Protein AF-A0A0F8XXQ7-F1 (afdb_monomer)

Secondary structure (DSSP, 8-state):
---SHHHHHHHHHHT--TTGGGTS-SSSHHHHHHHHHHHHHHHHHHHHHHHHHHHHHHHHHHHHHHHT---EEE---GGGHHHHHHHHHHHHHTSTT-----BPPHHHHHHHHHHHH-TT--GGGS-PPEEE-

Solvent-accessible surface area (backbone atoms only — not comparable to full-atom values): 8182 Å² total; per-residue (Å²): 144,88,77,73,66,62,62,56,50,54,54,52,63,73,67,56,66,81,72,56,55,76,81,46,64,87,68,57,71,67,44,53,51,52,51,53,49,51,51,51,52,51,51,51,52,53,49,50,52,51,49,52,56,54,47,49,59,49,50,52,55,50,48,57,59,56,74,70,58,74,75,50,78,51,88,57,63,81,94,44,37,67,63,52,50,54,50,49,49,53,53,47,75,71,38,92,89,59,89,69,76,45,74,62,52,73,68,56,54,47,61,71,42,27,87,81,68,41,88,86,61,68,67,90,79,49,96,69,65,56,48,33,77

Mean predicted aligned error: 17.3 Å

Nearest PDB structures (foldseek):
  6tpi-assembly1_B  TM=5.138E-01  e=3.073E-01  Escherichia coli K-12
  8w6i-assembly1_A  TM=3.486E-01  e=3.981E+00  Escherichia coli K-12

Structure (mmCIF, N/CA/C/O backbone):
data_AF-A0A0F8XXQ7-F1
#
_entry.id   AF-A0A0F8XXQ7-F1
#
loop_
_atom_site.group_PDB
_atom_site.id
_atom_site.type_symbol
_atom_site.label_atom_id
_atom_site.label_alt_id
_atom_site.label_comp_id
_atom_site.label_asym_id
_atom_site.label_entity_id
_atom_site.label_seq_id
_atom_site.pdbx_PDB_ins_code
_atom_site.Cartn_x
_atom_site.Cartn_y
_atom_site.Cartn_z
_atom_site.occupancy
_atom_site.B_iso_or_equiv
_atom_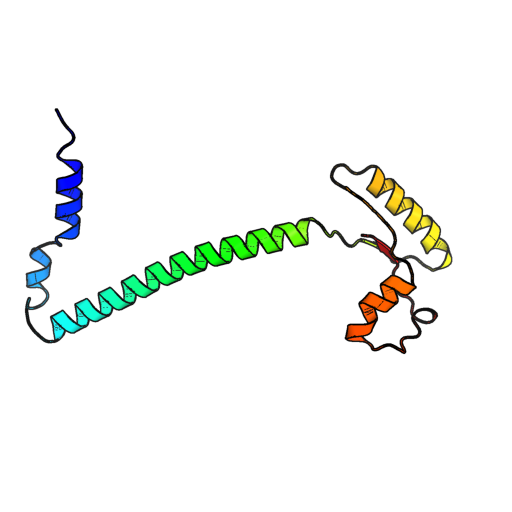site.auth_seq_id
_atom_site.auth_comp_id
_atom_site.auth_asym_id
_atom_site.auth_atom_id
_atom_site.pdbx_PDB_model_num
ATOM 1 N N . MET A 1 1 ? -10.984 15.547 -47.871 1.00 46.47 1 MET A N 1
ATOM 2 C CA . MET A 1 1 ? -9.792 14.679 -48.029 1.00 46.47 1 MET A CA 1
ATOM 3 C C . MET A 1 1 ? -8.586 15.318 -47.331 1.00 46.47 1 MET A C 1
ATOM 5 O O . MET A 1 1 ? -7.849 16.049 -47.967 1.00 46.47 1 MET A O 1
ATOM 9 N N . SER A 1 2 ? -8.403 15.121 -46.018 1.00 55.47 2 SER A N 1
ATOM 10 C CA . SER A 1 2 ? -7.234 15.633 -45.267 1.00 55.47 2 SER A CA 1
ATOM 11 C C . SER A 1 2 ? -6.976 14.752 -44.037 1.00 55.47 2 SER A C 1
ATOM 13 O O . SER A 1 2 ? -7.351 15.080 -42.918 1.00 55.47 2 SER A O 1
ATOM 15 N N . ARG A 1 3 ? -6.455 13.540 -44.259 1.00 55.09 3 ARG A N 1
ATOM 16 C CA . ARG A 1 3 ? -6.056 12.603 -43.185 1.00 55.09 3 ARG A CA 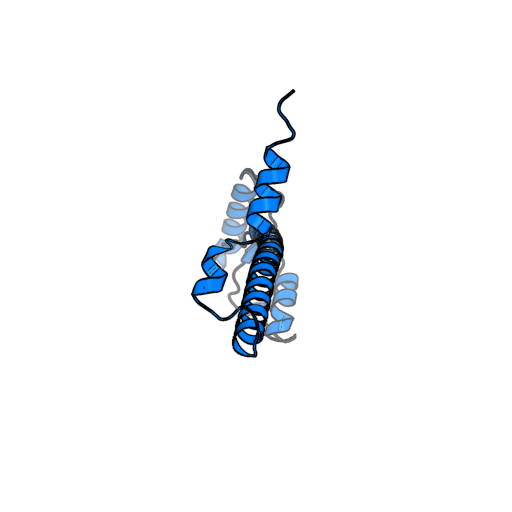1
ATOM 17 C C . ARG A 1 3 ? -4.694 11.934 -43.422 1.00 55.09 3 ARG A C 1
ATOM 19 O O . ARG A 1 3 ? -4.197 11.257 -42.533 1.00 55.09 3 ARG A O 1
ATOM 26 N N . ALA A 1 4 ? -4.057 12.160 -44.574 1.00 56.41 4 ALA A N 1
ATOM 27 C CA . ALA A 1 4 ? -2.810 11.486 -44.955 1.00 56.41 4 ALA A CA 1
ATOM 28 C C . ALA A 1 4 ? -1.521 12.191 -44.474 1.00 56.41 4 ALA A C 1
ATOM 30 O O . ALA A 1 4 ? -0.432 11.646 -44.612 1.00 56.41 4 ALA A O 1
ATOM 31 N N . SER A 1 5 ? -1.613 13.396 -43.904 1.00 62.44 5 SER A N 1
ATOM 32 C CA . SER A 1 5 ? -0.452 14.223 -43.535 1.00 62.44 5 SER A CA 1
ATOM 33 C C . SER A 1 5 ? 0.091 13.965 -42.121 1.00 62.44 5 SER A C 1
ATOM 35 O O . SER A 1 5 ? 1.250 14.277 -41.849 1.00 62.44 5 SER A O 1
ATOM 37 N N . GLY A 1 6 ? -0.703 13.374 -41.221 1.00 66.81 6 GLY A N 1
ATOM 38 C CA . GLY A 1 6 ? -0.276 13.085 -39.844 1.00 66.81 6 GLY A CA 1
ATOM 39 C C . GLY A 1 6 ? 0.727 11.933 -39.756 1.00 66.81 6 GLY A C 1
ATOM 40 O O . GLY A 1 6 ? 1.766 12.058 -39.112 1.00 66.81 6 GLY A O 1
ATOM 41 N N . THR A 1 7 ? 0.465 10.838 -40.469 1.00 71.81 7 THR A N 1
ATOM 42 C CA . THR A 1 7 ? 1.332 9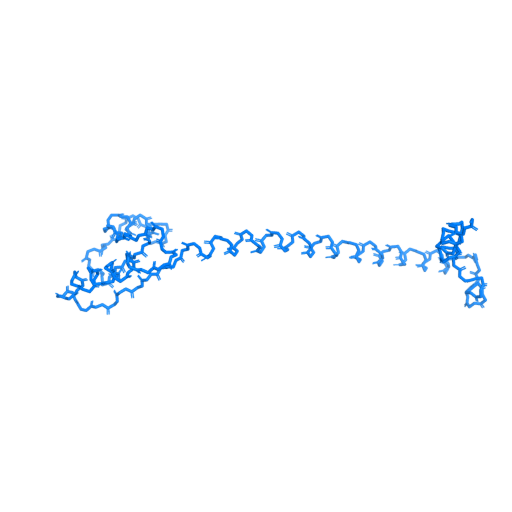.648 -40.490 1.00 71.81 7 THR A CA 1
ATOM 43 C C . THR A 1 7 ? 2.679 9.932 -41.150 1.00 71.81 7 THR A C 1
ATOM 45 O O . THR A 1 7 ? 3.715 9.531 -40.625 1.00 71.81 7 THR A O 1
ATOM 48 N N . ALA A 1 8 ? 2.688 10.699 -42.245 1.00 69.81 8 ALA A N 1
ATOM 49 C CA . ALA A 1 8 ? 3.913 11.120 -42.926 1.00 69.81 8 ALA A CA 1
ATOM 50 C C . ALA A 1 8 ? 4.819 11.983 -42.030 1.00 69.81 8 ALA A C 1
ATOM 52 O O . ALA A 1 8 ? 6.040 11.848 -42.074 1.00 69.81 8 ALA A O 1
ATOM 53 N N . ARG A 1 9 ? 4.235 12.833 -41.177 1.00 70.00 9 ARG A N 1
ATOM 54 C CA . ARG A 1 9 ? 4.985 13.683 -40.242 1.00 70.00 9 ARG A CA 1
ATOM 55 C C . ARG A 1 9 ? 5.583 12.882 -39.079 1.00 70.00 9 ARG A C 1
ATOM 57 O O . ARG A 1 9 ? 6.719 13.141 -38.699 1.00 70.00 9 ARG A O 1
ATOM 64 N N . VAL A 1 10 ? 4.865 11.879 -38.568 1.00 73.19 10 VAL A N 1
ATOM 65 C CA . VAL A 1 10 ? 5.385 10.939 -37.554 1.00 73.19 10 VAL A CA 1
ATOM 66 C C . VAL A 1 10 ? 6.536 10.105 -38.123 1.00 73.19 10 VAL A C 1
ATOM 68 O O . VAL A 1 10 ? 7.579 9.972 -37.489 1.00 73.19 10 VAL A O 1
ATOM 71 N N . LEU A 1 11 ? 6.387 9.606 -39.354 1.00 72.44 11 LEU A N 1
ATOM 72 C CA . LEU A 1 11 ? 7.445 8.874 -40.056 1.00 72.44 11 LEU A CA 1
ATOM 73 C C . LEU A 1 11 ? 8.670 9.751 -40.351 1.00 72.44 11 LEU A C 1
ATOM 75 O O . LEU A 1 11 ? 9.794 9.267 -40.267 1.00 72.44 11 LEU A O 1
ATOM 79 N N . ALA A 1 12 ? 8.473 11.033 -40.666 1.00 70.50 12 ALA A N 1
ATOM 80 C CA . ALA A 1 12 ? 9.569 11.981 -40.859 1.00 70.50 12 ALA A CA 1
ATOM 81 C C . ALA A 1 12 ? 10.315 12.282 -39.549 1.00 70.50 12 ALA A C 1
ATOM 83 O O . ALA A 1 12 ? 11.538 12.354 -39.555 1.00 70.50 12 ALA A O 1
ATOM 84 N N . PHE A 1 13 ? 9.600 12.390 -38.425 1.00 69.88 13 PHE A N 1
ATOM 85 C CA . PHE A 1 13 ? 10.204 12.567 -37.102 1.00 69.88 13 PHE A CA 1
ATOM 86 C C . PHE A 1 13 ? 11.049 11.353 -36.682 1.00 69.88 13 PHE A C 1
ATOM 88 O O . PHE A 1 13 ? 12.145 11.512 -36.155 1.00 69.88 13 PHE A O 1
ATOM 95 N N . LEU A 1 14 ? 10.582 10.137 -36.988 1.00 68.81 14 LEU A N 1
ATOM 96 C CA . LEU A 1 14 ? 11.323 8.895 -36.737 1.00 68.81 14 LEU A CA 1
ATOM 97 C C . LEU A 1 14 ? 12.586 8.745 -37.602 1.00 68.81 14 LEU A C 1
ATOM 99 O O . LEU A 1 14 ? 13.487 8.001 -37.227 1.00 68.81 14 LEU A O 1
ATOM 103 N N . ARG A 1 15 ? 12.665 9.427 -38.754 1.00 70.88 15 ARG A N 1
ATOM 104 C CA . ARG A 1 15 ? 13.788 9.305 -39.699 1.00 70.88 15 ARG A CA 1
ATOM 105 C C . ARG A 1 15 ? 15.035 10.109 -39.302 1.00 70.88 15 ARG A C 1
ATOM 107 O O . ARG A 1 15 ? 16.065 9.924 -39.940 1.00 70.88 15 ARG A O 1
ATOM 114 N N . GLY A 1 16 ? 14.959 10.928 -38.248 1.00 65.38 16 GLY A N 1
ATOM 115 C CA . GLY A 1 16 ? 16.073 11.746 -37.752 1.00 65.38 16 GLY A CA 1
ATOM 116 C C . GLY A 1 16 ? 16.390 12.959 -38.639 1.00 65.38 16 GLY A C 1
ATOM 117 O O . GLY A 1 16 ? 16.056 12.988 -39.823 1.00 65.38 16 GLY A O 1
ATOM 118 N N . ASP A 1 17 ? 17.004 13.997 -38.059 1.00 70.62 17 ASP A N 1
ATOM 119 C CA . ASP A 1 17 ? 17.391 15.207 -38.797 1.00 70.62 17 ASP A CA 1
ATOM 120 C C . ASP A 1 17 ? 18.703 14.954 -39.569 1.00 70.62 17 ASP A C 1
ATOM 122 O O . ASP A 1 17 ? 19.735 14.717 -38.935 1.00 70.62 17 ASP A O 1
ATOM 126 N N . PRO A 1 18 ? 18.720 15.046 -40.913 1.00 62.81 18 PRO A N 1
ATOM 127 C CA . PRO A 1 18 ? 19.930 14.857 -41.721 1.00 62.81 18 PRO A CA 1
ATOM 128 C C . PRO A 1 18 ? 21.035 15.886 -41.426 1.00 62.81 18 PRO A C 1
ATOM 130 O O . PRO A 1 18 ? 22.160 15.753 -41.903 1.00 62.81 18 PRO A O 1
ATOM 133 N N . ARG A 1 19 ? 20.754 16.933 -40.638 1.00 60.72 19 ARG A N 1
ATOM 134 C CA . ARG A 1 19 ? 21.781 17.862 -40.143 1.00 60.72 19 ARG A CA 1
ATOM 135 C C . ARG A 1 19 ? 22.641 17.287 -39.012 1.00 60.72 19 ARG A C 1
ATOM 137 O O . ARG A 1 19 ? 23.735 17.808 -38.798 1.00 60.72 19 ARG A O 1
ATOM 144 N N . ALA A 1 20 ? 22.200 16.228 -38.327 1.00 59.81 20 ALA A N 1
ATOM 145 C CA . ALA A 1 20 ? 22.986 15.546 -37.293 1.00 59.81 20 ALA A CA 1
ATOM 146 C C . ALA A 1 20 ? 24.231 14.843 -37.870 1.00 59.81 20 ALA A C 1
ATOM 148 O O . ALA A 1 20 ? 25.278 14.822 -37.220 1.00 59.81 20 ALA A O 1
ATOM 149 N N . ASP A 1 21 ? 24.157 14.393 -39.129 1.00 56.56 21 ASP A N 1
ATOM 150 C CA . ASP A 1 21 ? 25.250 13.734 -39.868 1.00 56.56 21 ASP A CA 1
ATOM 151 C C . ASP A 1 21 ? 26.479 14.633 -40.105 1.00 56.56 21 ASP A C 1
ATOM 153 O O . ASP A 1 21 ? 27.521 14.167 -40.562 1.00 56.56 21 ASP A O 1
ATOM 157 N N . ARG A 1 22 ? 26.388 15.940 -39.809 1.00 60.97 22 ARG A N 1
ATOM 158 C CA . ARG A 1 22 ? 27.526 16.874 -39.884 1.00 60.97 22 ARG A CA 1
ATOM 159 C C . ARG A 1 22 ? 28.317 17.010 -38.585 1.00 60.97 22 ARG A C 1
ATOM 161 O O . ARG A 1 22 ? 29.433 17.515 -38.638 1.00 60.97 22 ARG A O 1
ATOM 168 N N . VAL A 1 23 ? 27.762 16.605 -37.441 1.00 61.56 23 VAL A N 1
ATOM 169 C CA . VAL A 1 23 ? 28.421 16.745 -36.125 1.00 61.56 23 VAL A CA 1
ATOM 170 C C . VAL A 1 23 ? 29.214 15.484 -35.759 1.00 61.56 23 VAL A C 1
ATOM 172 O O . VAL A 1 23 ? 30.164 15.559 -34.983 1.00 61.56 23 VAL A O 1
ATOM 175 N N . VAL A 1 24 ? 28.890 14.336 -36.364 1.00 56.25 24 VAL A N 1
ATOM 176 C CA . VAL A 1 24 ? 29.600 13.062 -36.175 1.00 56.25 24 VAL A CA 1
ATOM 177 C C . VAL A 1 24 ? 29.689 12.344 -37.528 1.00 56.25 24 VAL A C 1
ATOM 179 O O . VAL A 1 24 ? 28.674 12.285 -38.219 1.00 56.25 24 VAL A O 1
ATOM 182 N N . PRO A 1 25 ? 30.849 11.794 -37.939 1.00 59.09 25 PRO A N 1
ATOM 183 C CA . PRO A 1 25 ? 30.946 11.028 -39.179 1.00 59.09 25 PRO A CA 1
ATOM 184 C C . PRO A 1 25 ? 29.911 9.882 -39.209 1.00 59.09 25 PRO A C 1
ATOM 186 O O . PRO A 1 25 ? 29.837 9.126 -38.237 1.00 59.09 25 PRO A O 1
ATOM 189 N N . PRO A 1 26 ? 29.151 9.702 -40.310 1.00 62.75 26 PRO A N 1
ATOM 190 C CA . PRO A 1 26 ? 28.027 8.752 -40.401 1.00 62.75 26 PRO A CA 1
ATOM 191 C C . PRO A 1 26 ? 28.452 7.273 -40.373 1.00 62.75 26 PRO A C 1
ATOM 193 O O . PRO A 1 26 ? 27.621 6.368 -40.402 1.00 62.75 26 PRO A O 1
ATOM 196 N N . SER A 1 27 ? 29.757 7.010 -40.318 1.00 66.62 27 SER A N 1
ATOM 197 C CA . SER A 1 27 ? 30.342 5.677 -40.287 1.00 66.62 27 SER A CA 1
ATOM 198 C C . SER A 1 27 ? 31.587 5.666 -39.4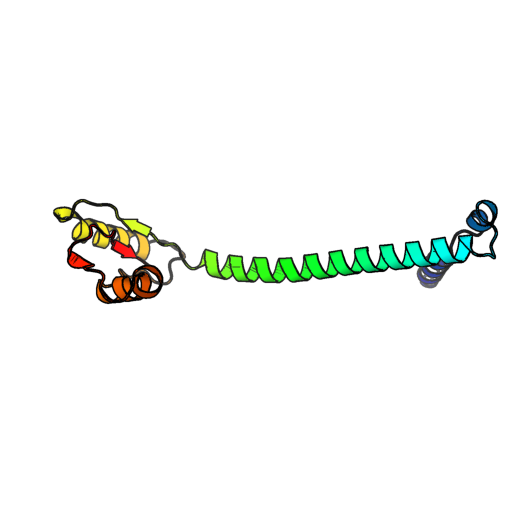09 1.00 66.62 27 SER A C 1
ATOM 200 O O . SER A 1 27 ? 32.428 6.560 -39.507 1.00 66.62 27 SER A O 1
ATOM 202 N N . GLY A 1 28 ? 31.727 4.628 -38.588 1.00 73.06 28 GLY A N 1
ATOM 203 C CA . GLY A 1 28 ? 32.880 4.423 -37.715 1.00 73.06 28 GLY A CA 1
ATOM 204 C C . GLY A 1 28 ? 32.476 3.980 -36.312 1.00 73.06 28 GLY A C 1
ATOM 205 O O . GLY A 1 28 ? 31.294 3.886 -35.980 1.00 73.06 28 GLY A O 1
ATOM 206 N N . PHE A 1 29 ? 33.478 3.722 -35.475 1.00 73.25 29 PHE A N 1
ATOM 207 C CA . PHE A 1 29 ? 33.286 3.252 -34.101 1.00 73.25 29 PHE A CA 1
ATOM 208 C C . PHE A 1 29 ? 32.460 4.233 -33.248 1.00 73.25 29 PHE A C 1
ATOM 210 O O . PHE A 1 29 ? 31.600 3.810 -32.481 1.00 73.25 29 PHE A O 1
ATOM 217 N N . THR A 1 30 ? 32.633 5.545 -33.443 1.00 75.62 30 THR A N 1
ATOM 218 C CA . THR A 1 30 ? 31.879 6.587 -32.722 1.00 75.62 30 THR A CA 1
ATOM 219 C C . THR A 1 30 ? 30.373 6.505 -32.980 1.00 75.62 30 THR A C 1
ATOM 221 O O . THR A 1 30 ? 29.594 6.602 -32.038 1.00 75.62 30 THR A O 1
ATOM 224 N N . ALA A 1 31 ? 29.951 6.249 -34.224 1.00 77.69 31 ALA A N 1
ATOM 225 C CA . ALA A 1 31 ? 28.534 6.091 -34.554 1.00 77.69 31 ALA A CA 1
ATOM 226 C C . ALA A 1 31 ? 27.929 4.855 -33.863 1.00 77.69 31 ALA A C 1
ATOM 228 O O . ALA A 1 31 ? 26.837 4.927 -33.300 1.00 77.69 31 ALA A O 1
ATOM 229 N N . GLN A 1 32 ? 28.666 3.737 -33.833 1.00 79.75 32 GLN A N 1
ATOM 230 C CA . GLN A 1 32 ? 28.235 2.523 -33.132 1.00 79.75 32 GLN A CA 1
ATOM 231 C C . GLN A 1 32 ? 28.126 2.738 -31.617 1.00 79.75 32 GLN A C 1
ATOM 233 O O . GLN A 1 32 ? 27.140 2.316 -31.018 1.00 79.75 32 GLN A O 1
ATOM 238 N N . LEU A 1 33 ? 29.087 3.436 -31.001 1.00 87.19 33 LEU A N 1
ATOM 239 C CA . LEU A 1 33 ? 29.050 3.769 -29.574 1.00 87.19 33 LEU A CA 1
ATOM 240 C C . LEU A 1 33 ? 27.851 4.653 -29.215 1.00 87.19 33 LEU A C 1
ATOM 242 O O . LEU A 1 33 ? 27.180 4.402 -28.212 1.00 87.19 33 LEU A O 1
ATOM 246 N N . THR A 1 34 ? 27.555 5.671 -30.026 1.00 87.25 34 THR A N 1
ATOM 247 C CA . THR A 1 34 ? 26.401 6.549 -29.798 1.00 87.25 34 THR A CA 1
ATOM 248 C C . THR A 1 34 ? 25.088 5.786 -29.933 1.00 87.25 34 THR A C 1
ATOM 250 O O . THR A 1 34 ? 24.226 5.921 -29.068 1.00 87.25 34 THR A O 1
ATOM 253 N N . VAL A 1 35 ? 24.942 4.940 -30.959 1.00 86.44 35 VAL A N 1
ATOM 254 C CA . VAL A 1 35 ? 23.738 4.112 -31.142 1.00 86.44 35 VAL A CA 1
ATOM 255 C C . VAL A 1 35 ? 23.575 3.113 -29.998 1.00 86.44 35 VAL A C 1
ATOM 257 O O . VAL A 1 35 ? 22.479 2.990 -29.457 1.00 86.44 35 VAL A O 1
ATOM 260 N N . LEU A 1 36 ? 24.654 2.445 -29.578 1.00 90.38 36 LEU A N 1
ATOM 261 C CA . LEU A 1 36 ? 24.629 1.514 -28.449 1.00 90.38 36 LEU A CA 1
ATOM 262 C C . LEU A 1 36 ? 24.199 2.219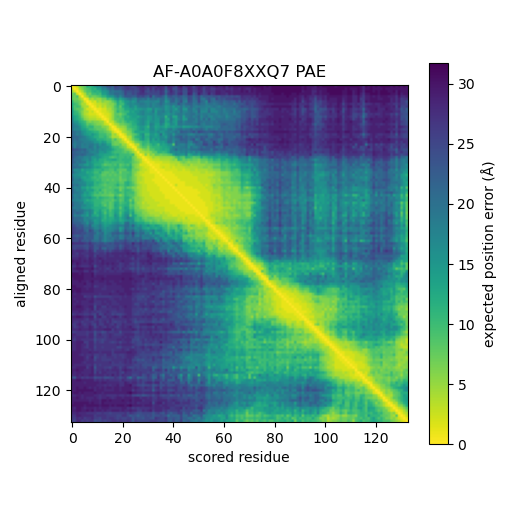 -27.156 1.00 90.38 36 LEU A C 1
ATOM 264 O O . LEU A 1 36 ? 23.348 1.718 -26.423 1.00 90.38 36 LEU A O 1
ATOM 268 N N . THR A 1 37 ? 24.746 3.409 -26.904 1.00 92.88 37 THR A N 1
ATOM 269 C CA . THR A 1 37 ? 24.416 4.210 -25.719 1.00 92.88 37 THR A CA 1
ATOM 270 C C . THR A 1 37 ? 22.966 4.689 -25.761 1.00 92.88 37 THR A C 1
ATOM 272 O O . THR A 1 37 ? 22.247 4.563 -24.772 1.00 92.88 37 THR A O 1
ATOM 275 N N . ALA A 1 38 ? 22.502 5.186 -26.910 1.00 90.62 38 ALA A N 1
ATOM 276 C CA . ALA A 1 38 ? 21.116 5.602 -27.101 1.00 90.62 38 ALA A CA 1
ATOM 277 C C . ALA A 1 38 ? 20.138 4.431 -26.903 1.00 90.62 38 ALA A C 1
ATOM 279 O O . ALA A 1 38 ? 19.118 4.595 -26.236 1.00 90.62 38 ALA A O 1
ATOM 280 N N . ALA A 1 39 ? 20.473 3.240 -27.410 1.00 92.50 39 ALA A N 1
ATOM 281 C CA . ALA A 1 39 ? 19.689 2.026 -27.197 1.00 92.50 39 ALA A CA 1
ATOM 282 C C . ALA A 1 39 ? 19.643 1.626 -25.712 1.00 92.50 39 ALA A C 1
ATOM 284 O O . ALA A 1 39 ? 18.567 1.321 -25.196 1.00 92.50 39 ALA A O 1
ATOM 285 N N . GLY A 1 40 ? 20.777 1.694 -25.006 1.00 96.94 40 GLY A N 1
ATOM 286 C CA . GLY A 1 40 ? 20.840 1.454 -23.563 1.00 96.94 40 GLY A CA 1
ATOM 287 C C . GLY A 1 40 ? 19.968 2.428 -22.764 1.00 96.94 40 GLY A C 1
ATOM 288 O O . GLY A 1 40 ? 19.169 2.005 -21.932 1.00 96.94 40 GLY A O 1
ATOM 289 N N . MET A 1 41 ? 20.047 3.727 -23.063 1.00 97.19 41 MET A N 1
ATOM 290 C CA . MET A 1 41 ? 19.226 4.754 -22.408 1.00 97.19 41 MET A CA 1
ATOM 291 C C . MET A 1 41 ? 17.731 4.580 -22.701 1.00 97.19 41 MET A C 1
ATOM 293 O O . MET A 1 41 ? 16.909 4.720 -21.796 1.00 97.19 41 MET A O 1
ATOM 297 N N . ALA A 1 42 ? 17.368 4.230 -23.939 1.00 96.00 42 ALA A N 1
ATOM 298 C CA . ALA A 1 42 ? 15.985 3.941 -24.310 1.00 96.00 42 ALA A CA 1
ATOM 299 C C . ALA A 1 42 ? 15.440 2.717 -23.557 1.00 96.00 42 ALA A C 1
ATOM 301 O O . ALA A 1 42 ? 14.326 2.764 -23.034 1.00 96.00 42 ALA A O 1
ATOM 302 N N . PHE A 1 43 ? 16.237 1.650 -23.441 1.00 96.44 43 PHE A N 1
ATOM 303 C CA . PHE A 1 43 ? 15.881 0.470 -22.653 1.00 96.44 43 PHE A CA 1
ATOM 304 C C . PHE A 1 43 ? 15.641 0.826 -21.181 1.00 96.44 43 PHE A C 1
ATOM 306 O O . PHE A 1 43 ? 14.600 0.472 -20.631 1.00 96.44 43 PHE A O 1
ATOM 313 N N . LEU A 1 44 ? 16.555 1.580 -20.560 1.00 97.19 44 LEU A N 1
ATOM 314 C CA . LEU A 1 44 ? 16.414 2.016 -19.169 1.00 97.19 44 LEU A CA 1
ATOM 315 C C . LEU A 1 44 ? 15.173 2.890 -18.956 1.00 97.19 44 LEU A C 1
ATOM 317 O O . LEU A 1 44 ? 14.466 2.707 -17.968 1.00 97.19 44 LEU A O 1
ATOM 321 N N . ALA A 1 45 ? 14.870 3.800 -19.885 1.00 96.75 45 ALA A N 1
ATOM 322 C CA . ALA A 1 45 ? 13.688 4.653 -19.802 1.00 96.75 45 ALA A CA 1
ATOM 323 C C . ALA A 1 45 ? 12.385 3.836 -19.835 1.00 96.75 45 ALA A C 1
ATOM 325 O O . ALA A 1 45 ? 11.507 4.031 -18.994 1.00 96.75 45 ALA A O 1
ATOM 326 N N . VAL A 1 46 ? 12.271 2.883 -20.768 1.00 96.31 46 VAL A N 1
ATOM 327 C CA . VAL A 1 46 ? 11.101 1.993 -20.863 1.00 96.31 46 VAL A CA 1
ATOM 328 C C . VAL A 1 46 ? 11.002 1.091 -19.636 1.00 96.31 46 VAL A C 1
ATOM 330 O O . VAL A 1 46 ? 9.912 0.914 -19.095 1.00 96.31 46 VAL A O 1
ATOM 333 N N . PHE A 1 47 ? 12.127 0.556 -19.162 1.00 96.12 47 PHE A N 1
ATOM 334 C CA . PHE A 1 47 ? 12.164 -0.275 -17.965 1.00 96.12 47 PHE A CA 1
ATOM 335 C C . PHE A 1 47 ? 11.717 0.499 -16.719 1.00 96.12 47 PHE A C 1
ATOM 337 O O . PHE A 1 47 ? 10.888 0.005 -15.960 1.00 96.12 47 PHE A O 1
ATOM 344 N N . ALA A 1 48 ? 12.193 1.732 -16.535 1.00 95.69 48 ALA A N 1
ATOM 345 C CA . ALA A 1 48 ? 11.779 2.595 -15.432 1.00 95.69 48 ALA A CA 1
ATOM 346 C C . ALA A 1 48 ? 10.280 2.930 -15.491 1.00 95.69 48 ALA A C 1
ATOM 348 O O . ALA A 1 48 ? 9.599 2.874 -14.467 1.00 95.69 48 ALA A O 1
ATOM 349 N N . LEU A 1 49 ? 9.744 3.214 -16.684 1.00 94.31 49 LEU A N 1
ATOM 350 C CA . LEU A 1 49 ? 8.306 3.419 -16.895 1.00 94.31 49 LEU A CA 1
ATOM 351 C C . LEU A 1 49 ? 7.498 2.160 -16.548 1.00 94.31 49 LEU A C 1
ATOM 353 O O . LEU A 1 49 ? 6.509 2.243 -15.821 1.00 94.31 49 LEU A O 1
ATOM 357 N N . ALA A 1 50 ? 7.933 0.988 -17.014 1.00 93.75 50 ALA A N 1
ATOM 358 C CA . ALA A 1 50 ? 7.288 -0.285 -16.706 1.00 93.75 50 ALA A CA 1
ATOM 359 C C . ALA A 1 50 ? 7.324 -0.593 -15.200 1.00 93.75 50 ALA A C 1
ATOM 361 O O . ALA A 1 50 ? 6.305 -0.984 -14.630 1.00 93.75 50 ALA A O 1
ATOM 362 N N . LEU A 1 51 ? 8.468 -0.364 -14.547 1.00 89.88 51 LEU A N 1
ATOM 363 C CA . LEU A 1 51 ? 8.631 -0.548 -13.108 1.00 89.88 51 LEU A CA 1
ATOM 364 C C . LEU A 1 51 ? 7.750 0.425 -12.318 1.00 89.88 51 LEU A C 1
ATOM 366 O O . LEU A 1 51 ? 7.093 0.006 -11.374 1.00 89.88 51 LEU A O 1
ATOM 370 N N . SER A 1 52 ? 7.672 1.695 -12.719 1.00 89.75 52 SER A N 1
ATOM 371 C CA . SER A 1 52 ? 6.791 2.687 -12.091 1.00 89.75 52 SER A CA 1
ATOM 372 C C . SER A 1 52 ? 5.320 2.256 -12.152 1.00 89.75 52 SER A C 1
ATOM 374 O O . SER A 1 52 ? 4.635 2.259 -11.128 1.00 89.75 52 SER A O 1
ATOM 376 N N . LEU A 1 53 ? 4.857 1.784 -13.316 1.00 86.25 53 LEU A N 1
ATOM 377 C CA . LEU A 1 53 ? 3.495 1.272 -13.498 1.00 86.25 53 LEU A CA 1
ATOM 378 C C . LEU A 1 53 ? 3.236 -0.017 -12.698 1.00 86.25 53 LEU A C 1
ATOM 380 O O . LEU A 1 53 ? 2.144 -0.202 -12.159 1.00 86.25 53 LEU A O 1
ATOM 384 N N . ALA A 1 54 ? 4.221 -0.912 -12.603 1.00 85.06 54 ALA A N 1
ATOM 385 C CA . ALA A 1 54 ? 4.117 -2.133 -11.806 1.00 85.06 54 ALA A CA 1
ATOM 386 C C . ALA A 1 54 ? 4.059 -1.831 -10.298 1.00 85.06 54 ALA A C 1
ATOM 388 O O . ALA A 1 54 ? 3.233 -2.406 -9.586 1.00 85.06 54 ALA A O 1
ATOM 389 N N . THR A 1 55 ? 4.885 -0.895 -9.825 1.00 83.88 55 THR A N 1
ATOM 390 C CA . THR A 1 55 ? 4.914 -0.444 -8.429 1.00 83.88 55 THR A CA 1
ATOM 391 C C . THR A 1 55 ? 3.627 0.276 -8.048 1.00 83.88 55 THR A C 1
ATOM 393 O O . THR A 1 55 ? 3.115 0.022 -6.964 1.00 83.88 55 THR A O 1
ATOM 396 N N . ALA A 1 56 ? 3.046 1.087 -8.939 1.00 78.69 56 ALA A N 1
ATOM 397 C CA . ALA A 1 56 ? 1.748 1.722 -8.700 1.00 78.69 56 ALA A CA 1
ATOM 398 C C . ALA A 1 56 ? 0.661 0.681 -8.370 1.00 78.69 56 ALA A C 1
ATOM 400 O O . ALA A 1 56 ? -0.029 0.806 -7.366 1.00 78.69 56 ALA A O 1
ATOM 401 N N . ARG A 1 57 ? 0.604 -0.434 -9.111 1.00 76.31 57 ARG A N 1
ATOM 402 C CA . ARG A 1 57 ? -0.346 -1.530 -8.829 1.00 76.31 57 ARG A CA 1
ATOM 403 C C . ARG A 1 57 ? -0.073 -2.266 -7.517 1.00 76.31 57 ARG A C 1
ATOM 405 O O . ARG A 1 57 ? -0.977 -2.879 -6.949 1.00 76.31 57 ARG A O 1
ATOM 412 N N . LEU A 1 58 ? 1.180 -2.318 -7.072 1.00 68.44 58 LEU A N 1
ATOM 413 C CA . LEU A 1 58 ? 1.519 -2.897 -5.774 1.00 68.44 58 LEU A CA 1
ATOM 414 C C . LEU A 1 58 ? 1.114 -1.943 -4.647 1.00 68.44 58 LEU A C 1
ATOM 416 O O . LEU A 1 58 ? 0.478 -2.386 -3.698 1.00 68.44 58 LEU A O 1
ATOM 420 N N . ALA A 1 59 ? 1.393 -0.649 -4.807 1.00 71.88 59 ALA A N 1
ATOM 421 C CA . ALA A 1 59 ? 0.980 0.400 -3.886 1.00 71.88 59 ALA A CA 1
ATOM 422 C C . ALA A 1 59 ? -0.548 0.472 -3.747 1.00 71.88 59 ALA A C 1
ATOM 424 O O . ALA A 1 59 ? -1.031 0.530 -2.625 1.00 71.88 59 ALA A O 1
ATOM 425 N N . ASP A 1 60 ? -1.308 0.356 -4.841 1.00 68.69 60 ASP A N 1
ATOM 426 C CA . ASP A 1 60 ? -2.778 0.328 -4.801 1.00 68.69 60 ASP A CA 1
ATOM 427 C C . ASP A 1 60 ? -3.306 -0.878 -4.009 1.00 68.69 60 ASP A C 1
ATOM 429 O O . ASP A 1 60 ? -4.225 -0.753 -3.202 1.00 68.69 60 ASP A O 1
ATOM 433 N N . ARG A 1 61 ? -2.694 -2.058 -4.189 1.00 62.16 61 ARG A N 1
ATOM 434 C CA . ARG A 1 61 ? -3.063 -3.269 -3.434 1.00 62.16 61 ARG A CA 1
ATOM 435 C C . ARG A 1 61 ? -2.710 -3.161 -1.953 1.00 62.16 61 ARG A C 1
ATOM 437 O O . ARG A 1 61 ? -3.486 -3.602 -1.112 1.00 62.16 61 ARG A O 1
ATOM 444 N N . TRP A 1 62 ? -1.557 -2.582 -1.633 1.00 55.88 62 TRP A N 1
ATOM 445 C CA . TRP A 1 62 ? -1.125 -2.366 -0.250 1.00 55.88 62 TRP A CA 1
ATOM 446 C C . TRP A 1 62 ? -1.967 -1.278 0.423 1.00 55.88 62 TRP A C 1
ATOM 448 O O . TRP A 1 62 ? -2.348 -1.428 1.579 1.00 55.88 62 TRP A O 1
ATOM 458 N N . GLY A 1 63 ? -2.335 -0.231 -0.317 1.0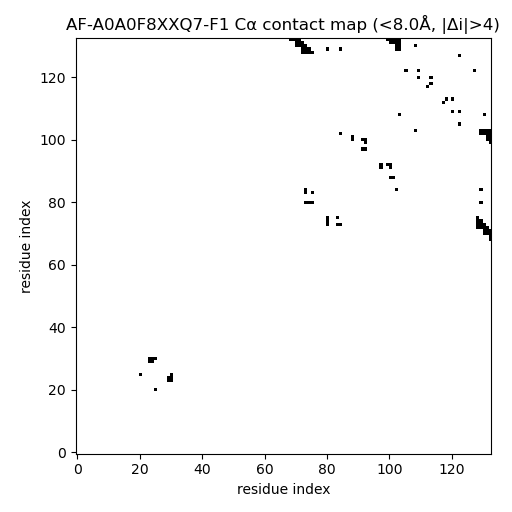0 60.00 63 GLY A N 1
ATOM 459 C CA . GLY A 1 63 ? -3.248 0.816 0.128 1.00 60.00 63 GLY A CA 1
ATOM 460 C C . GLY A 1 63 ? -4.650 0.283 0.407 1.00 60.00 63 GLY A C 1
ATOM 461 O O . GLY A 1 63 ? -5.218 0.614 1.440 1.00 60.00 63 GLY A O 1
ATOM 462 N N . ALA A 1 64 ? -5.179 -0.604 -0.442 1.00 60.00 64 ALA A N 1
ATOM 463 C CA . ALA A 1 64 ? -6.468 -1.255 -0.205 1.00 60.00 64 ALA A CA 1
ATOM 464 C C . ALA A 1 64 ? -6.456 -2.157 1.043 1.00 60.00 64 ALA A C 1
ATOM 466 O O . ALA A 1 64 ? -7.432 -2.184 1.785 1.00 60.00 64 ALA A O 1
ATOM 467 N N . ALA A 1 65 ? -5.348 -2.858 1.306 1.00 58.19 65 ALA A N 1
ATOM 468 C CA . ALA A 1 65 ? -5.202 -3.680 2.508 1.00 58.19 65 ALA A CA 1
ATOM 469 C C . ALA A 1 65 ? -5.061 -2.836 3.789 1.00 58.19 65 ALA A C 1
ATOM 471 O O . ALA A 1 65 ? -5.632 -3.183 4.817 1.00 58.19 65 ALA A O 1
ATOM 472 N N . LEU A 1 66 ? -4.345 -1.708 3.731 1.00 54.53 66 LEU A N 1
ATOM 473 C CA . LEU A 1 66 ? -4.170 -0.804 4.875 1.00 54.53 66 LEU A CA 1
ATOM 474 C C . LEU A 1 66 ? -5.411 0.055 5.156 1.00 54.53 66 LEU A C 1
ATOM 476 O O . LEU A 1 66 ? -5.666 0.390 6.307 1.00 54.53 66 LEU A O 1
ATOM 480 N N . ALA A 1 67 ? -6.205 0.387 4.134 1.00 55.03 67 ALA A N 1
ATOM 481 C CA . ALA A 1 67 ? -7.456 1.127 4.302 1.00 55.03 67 ALA A CA 1
ATOM 482 C C . ALA A 1 67 ? -8.540 0.323 5.044 1.00 55.03 67 ALA A C 1
ATOM 484 O O . ALA A 1 67 ? -9.479 0.916 5.569 1.00 55.03 67 ALA A O 1
ATOM 485 N N . GLN A 1 68 ? -8.411 -1.007 5.093 1.00 52.47 68 GLN A N 1
ATOM 486 C CA . GLN A 1 68 ? -9.412 -1.902 5.672 1.00 52.47 68 GLN A CA 1
ATOM 487 C C . GLN A 1 68 ? -9.168 -2.225 7.157 1.00 52.47 68 GLN A C 1
ATOM 489 O O . GLN A 1 68 ? -10.087 -2.701 7.817 1.00 52.47 68 GLN A O 1
ATOM 494 N N . THR A 1 69 ? -7.978 -1.944 7.704 1.00 52.00 69 THR A N 1
ATOM 495 C CA . THR A 1 69 ? -7.618 -2.332 9.079 1.00 52.00 69 THR A CA 1
ATOM 496 C C . THR A 1 69 ? -7.251 -1.104 9.906 1.00 52.00 69 THR A C 1
ATOM 498 O O . THR A 1 69 ? -6.107 -0.655 9.922 1.00 52.00 69 THR A O 1
ATOM 501 N N . SER A 1 70 ? -8.232 -0.554 10.619 1.00 51.19 70 SER A N 1
ATOM 502 C CA . SER A 1 70 ? -8.013 0.514 11.595 1.00 51.19 70 SER A CA 1
ATOM 503 C C . SER A 1 70 ? -7.933 -0.084 12.999 1.00 51.19 70 SER A C 1
ATOM 505 O O . SER A 1 70 ? -8.935 -0.148 13.704 1.00 51.19 70 SER A O 1
ATOM 507 N N . THR A 1 71 ? -6.745 -0.514 13.429 1.00 59.50 71 THR A N 1
ATOM 508 C CA . THR A 1 71 ? -6.544 -1.048 14.786 1.00 59.50 71 THR A CA 1
ATOM 509 C C . THR A 1 71 ? -6.672 0.066 15.828 1.00 59.50 71 THR A C 1
ATOM 511 O O . THR A 1 71 ? -5.823 0.956 15.917 1.00 59.50 71 THR A O 1
ATOM 514 N N . ILE A 1 72 ? -7.725 0.020 16.644 1.00 58.88 72 ILE A N 1
ATOM 515 C CA . ILE A 1 72 ? -7.944 0.980 17.734 1.00 58.88 72 ILE A CA 1
ATOM 516 C C . ILE A 1 72 ? -7.360 0.408 19.026 1.00 58.88 72 ILE A C 1
ATOM 518 O O . ILE A 1 72 ? -7.742 -0.673 19.465 1.00 58.88 72 ILE A O 1
ATOM 522 N N . ARG A 1 73 ? -6.436 1.152 19.649 1.00 53.09 73 ARG A N 1
ATOM 523 C CA . ARG A 1 73 ? -5.799 0.779 20.920 1.00 53.09 73 ARG A CA 1
ATOM 524 C C . ARG A 1 73 ? -6.476 1.491 22.087 1.00 53.09 73 ARG A C 1
ATOM 526 O O . ARG A 1 73 ? -6.323 2.704 22.234 1.00 53.09 73 ARG A O 1
ATOM 533 N N . ILE A 1 74 ? -7.149 0.738 22.953 1.00 58.78 74 ILE A N 1
ATOM 534 C CA . ILE A 1 74 ? -7.729 1.273 24.192 1.00 58.78 74 ILE A CA 1
ATOM 535 C C . ILE A 1 74 ? -6.737 1.054 25.337 1.00 58.78 74 ILE A C 1
ATOM 537 O O . ILE A 1 74 ? -6.538 -0.065 25.808 1.00 58.78 74 ILE A O 1
ATOM 541 N N . SER A 1 75 ? -6.099 2.137 25.783 1.00 52.28 75 SER A N 1
ATOM 542 C CA . SER A 1 75 ? -5.233 2.152 26.967 1.00 52.28 75 SER A CA 1
ATOM 543 C C . SER A 1 75 ? -6.011 2.736 28.147 1.00 52.28 75 SER A C 1
ATOM 545 O O . SER A 1 75 ? -5.949 3.937 28.398 1.00 52.28 75 SER A O 1
ATOM 547 N N . ALA A 1 76 ? -6.772 1.889 28.842 1.00 59.69 76 ALA A N 1
ATOM 548 C CA . ALA A 1 76 ? -7.524 2.245 30.046 1.00 59.69 76 ALA A CA 1
ATOM 549 C C . ALA A 1 76 ? -7.039 1.410 31.248 1.00 59.69 76 ALA A C 1
ATOM 551 O O . ALA A 1 76 ? -6.619 0.267 31.036 1.00 59.69 76 ALA A O 1
ATOM 552 N N . PRO A 1 77 ? -7.092 1.941 32.486 1.00 59.44 77 PRO A N 1
ATOM 553 C CA . PRO A 1 77 ? -6.853 1.140 33.689 1.00 59.44 77 PRO A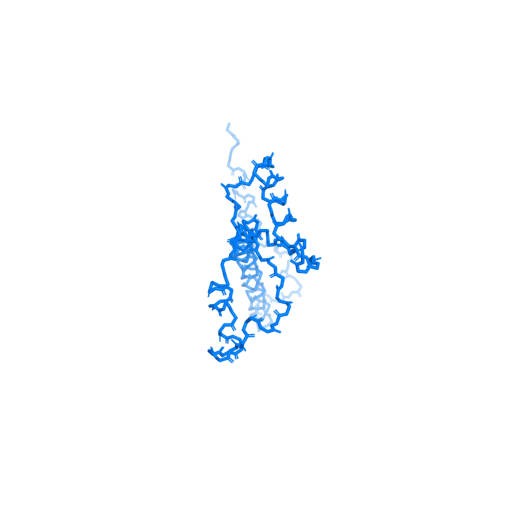 CA 1
ATOM 554 C C . PRO A 1 77 ? -7.841 -0.042 33.757 1.00 59.44 77 PRO A C 1
ATOM 556 O O . PRO A 1 77 ? -8.951 0.052 33.226 1.00 59.44 77 PRO A O 1
ATOM 559 N N . GLU A 1 78 ? -7.408 -1.181 34.321 1.00 59.09 78 GLU A N 1
ATOM 560 C CA . GLU A 1 78 ? -8.106 -2.483 34.231 1.00 59.09 78 GLU A CA 1
ATOM 561 C C . GLU A 1 78 ? -9.586 -2.430 34.627 1.00 59.09 78 GLU A C 1
ATOM 563 O O . GLU A 1 78 ? -10.418 -3.066 33.980 1.00 59.09 78 GLU A O 1
ATOM 568 N N . ASP A 1 79 ? -9.923 -1.603 35.617 1.00 60.69 79 ASP A N 1
ATOM 569 C CA . ASP A 1 79 ? -11.278 -1.384 36.127 1.00 60.69 79 ASP A CA 1
ATOM 570 C C . ASP A 1 79 ? -12.242 -0.789 35.083 1.00 60.69 79 ASP A C 1
ATOM 572 O O . ASP A 1 79 ? -13.452 -1.009 35.144 1.00 60.69 79 ASP A O 1
ATOM 576 N N . GLN A 1 80 ? -11.719 -0.058 34.096 1.00 62.19 80 GLN A N 1
ATOM 577 C CA . GLN A 1 80 ? -12.499 0.680 33.099 1.00 62.19 80 GLN A CA 1
ATOM 578 C C . GLN A 1 80 ? -12.391 0.108 31.682 1.00 62.19 80 GLN A C 1
ATOM 580 O O . GLN A 1 80 ? -13.111 0.556 30.784 1.00 62.19 80 GLN A O 1
ATOM 585 N N . ARG A 1 81 ? -11.544 -0.906 31.459 1.00 63.62 81 ARG A N 1
ATOM 586 C CA . ARG A 1 81 ? -11.314 -1.499 30.129 1.00 63.62 81 ARG A CA 1
ATOM 587 C C . ARG A 1 81 ? -12.589 -2.034 29.487 1.00 63.62 81 ARG A C 1
ATOM 589 O O . ARG A 1 81 ? -12.847 -1.729 28.324 1.00 63.62 81 ARG A O 1
ATOM 596 N N . ALA A 1 82 ? -13.410 -2.774 30.231 1.00 66.06 82 ALA A N 1
ATOM 597 C CA . ALA A 1 82 ? -14.655 -3.338 29.704 1.00 66.06 82 ALA A CA 1
ATOM 598 C C . ALA A 1 82 ? -15.662 -2.242 29.307 1.00 66.06 82 ALA A C 1
ATOM 600 O O . ALA A 1 82 ? -16.244 -2.280 28.221 1.00 66.06 82 ALA A O 1
ATOM 601 N N . ALA A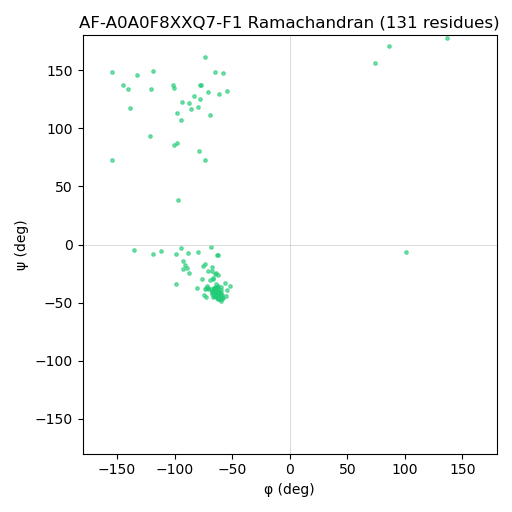 1 83 ? -15.814 -1.214 30.148 1.00 67.81 83 ALA A N 1
ATOM 602 C CA . ALA A 1 83 ? -16.724 -0.098 29.897 1.00 67.81 83 ALA A CA 1
ATOM 603 C C . ALA A 1 83 ? -16.279 0.764 28.702 1.00 67.81 83 A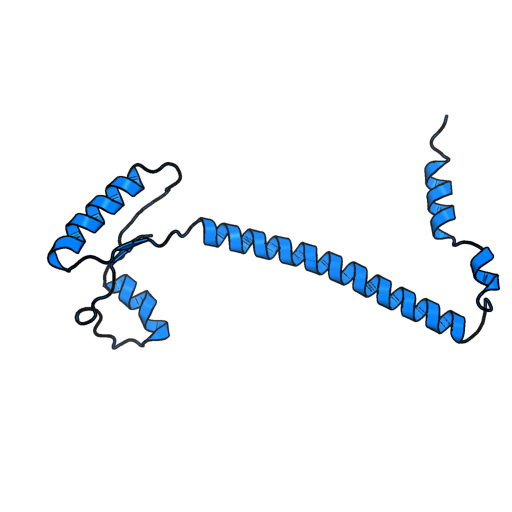LA A C 1
ATOM 605 O O . ALA A 1 83 ? -17.110 1.155 27.878 1.00 67.81 83 ALA A O 1
ATOM 606 N N . GLN A 1 84 ? -14.974 1.029 28.571 1.00 67.69 84 GLN A N 1
ATOM 607 C CA . GLN A 1 84 ? -14.424 1.791 27.447 1.00 67.69 84 GLN A CA 1
ATOM 608 C C . GLN A 1 84 ? -14.441 0.998 26.135 1.00 67.69 84 GLN A C 1
ATOM 610 O O . GLN A 1 84 ? -14.752 1.572 25.094 1.00 67.69 84 GLN A O 1
ATOM 615 N N . THR A 1 85 ? -14.212 -0.318 26.178 1.00 68.62 85 THR A N 1
ATOM 616 C CA . THR A 1 85 ? -14.340 -1.201 25.003 1.00 68.62 85 THR A CA 1
ATOM 617 C C . THR A 1 85 ? -15.779 -1.221 24.494 1.00 68.62 85 THR A C 1
ATOM 619 O O . THR A 1 85 ? -16.019 -1.002 23.308 1.00 68.62 85 THR A O 1
ATOM 622 N N . ALA A 1 86 ? -16.762 -1.364 25.389 1.00 73.62 86 ALA A N 1
ATOM 623 C CA . ALA A 1 86 ? -18.175 -1.291 25.019 1.00 73.62 86 ALA A CA 1
ATOM 624 C C . ALA A 1 86 ? -18.565 0.087 24.450 1.00 73.62 86 ALA A C 1
ATOM 626 O O . ALA A 1 86 ? -19.349 0.177 23.505 1.00 73.62 86 ALA A O 1
ATOM 627 N N . ALA A 1 87 ? -18.015 1.177 24.994 1.00 73.69 87 ALA A N 1
ATOM 628 C CA . ALA A 1 87 ? -18.240 2.517 24.460 1.00 73.69 87 ALA A CA 1
ATOM 629 C C . ALA A 1 87 ? -17.636 2.694 23.057 1.00 73.69 87 ALA A C 1
ATOM 631 O O . ALA A 1 87 ? -18.326 3.207 22.176 1.00 73.69 87 ALA A O 1
ATOM 632 N N . ALA A 1 88 ? -16.406 2.224 22.836 1.00 70.44 88 ALA A N 1
ATOM 633 C CA . ALA A 1 88 ? -15.746 2.261 21.535 1.00 70.44 88 ALA A CA 1
ATOM 634 C C . ALA A 1 88 ? -16.514 1.443 20.486 1.00 70.44 88 ALA A C 1
ATOM 636 O O . ALA A 1 88 ? -16.796 1.959 19.407 1.00 70.44 88 ALA A O 1
ATOM 637 N N . LEU A 1 89 ? -16.951 0.225 20.826 1.00 75.50 89 LEU A N 1
ATOM 638 C CA . LEU A 1 89 ? -17.764 -0.617 19.940 1.00 75.50 89 LEU A CA 1
ATOM 639 C C . LEU A 1 89 ? -19.093 0.051 19.553 1.00 75.50 89 LEU A C 1
ATOM 641 O O . LEU A 1 89 ? -19.497 -0.022 18.394 1.00 75.50 89 LEU A O 1
ATOM 645 N N . ARG A 1 90 ? -19.756 0.761 20.478 1.00 76.56 90 ARG A N 1
ATOM 646 C CA . ARG A 1 90 ? -20.976 1.528 20.155 1.00 76.56 90 ARG A CA 1
ATOM 647 C C . ARG A 1 90 ? -20.708 2.651 19.159 1.00 76.56 90 ARG A C 1
ATOM 649 O O . ARG A 1 90 ? -21.478 2.809 18.219 1.00 76.56 90 ARG A O 1
ATOM 656 N N . VAL A 1 91 ? -19.633 3.418 19.351 1.00 76.50 91 VAL A N 1
ATOM 657 C CA . VAL A 1 91 ? -19.276 4.510 18.431 1.00 76.50 91 VAL A CA 1
ATOM 658 C C . VAL A 1 91 ? -18.936 3.949 17.050 1.00 76.50 91 VAL A C 1
ATOM 660 O O . VAL A 1 91 ? -19.455 4.445 16.047 1.00 76.50 91 VAL A O 1
ATOM 663 N N . LEU A 1 92 ? -18.150 2.871 16.993 1.00 70.31 92 LEU A N 1
ATOM 664 C CA . LEU A 1 92 ? -17.769 2.209 15.743 1.00 70.31 92 LEU A CA 1
ATOM 665 C C . LEU A 1 92 ? -18.977 1.636 14.999 1.00 70.31 92 LEU A C 1
ATOM 667 O O . LEU A 1 92 ? -19.088 1.840 13.796 1.00 70.31 92 LEU A O 1
ATOM 671 N N . GLY A 1 93 ? -19.935 1.034 15.709 1.00 72.25 93 GLY A N 1
ATOM 672 C CA . GLY A 1 93 ? -21.182 0.547 15.110 1.00 72.25 93 GLY A CA 1
ATOM 673 C C . GLY A 1 93 ? -22.071 1.652 14.523 1.00 72.25 93 GLY A C 1
ATOM 674 O O . GLY A 1 93 ? -22.860 1.394 13.619 1.00 72.25 93 GLY A O 1
ATOM 675 N N . THR A 1 94 ? -21.941 2.892 15.003 1.00 77.06 94 THR A N 1
ATOM 676 C CA . THR A 1 94 ? -22.668 4.056 14.461 1.00 77.06 94 THR A CA 1
ATOM 677 C C . THR A 1 94 ? -21.882 4.846 13.413 1.00 77.06 94 THR A C 1
ATOM 679 O O . THR A 1 94 ? -22.404 5.815 12.863 1.00 77.06 94 THR A O 1
ATOM 682 N N . THR A 1 95 ? -20.632 4.462 13.131 1.00 69.19 95 THR A N 1
ATOM 683 C CA . THR A 1 95 ? -19.749 5.199 12.220 1.00 69.19 95 THR A CA 1
ATOM 684 C C . THR A 1 95 ? -19.948 4.732 10.772 1.00 69.19 95 THR A C 1
ATOM 686 O O . THR A 1 95 ? -19.743 3.554 10.473 1.00 69.19 95 THR A O 1
ATOM 689 N N . PRO A 1 96 ? -20.311 5.628 9.834 1.00 62.16 96 PRO A N 1
ATOM 690 C CA . PRO A 1 96 ? -20.449 5.268 8.427 1.00 62.16 96 PRO A CA 1
ATOM 691 C C . PRO A 1 96 ? -19.115 4.780 7.846 1.00 62.16 96 PRO A C 1
ATOM 693 O O . PRO A 1 96 ? -18.103 5.465 7.965 1.00 62.16 96 PRO A O 1
ATOM 696 N N . GLY A 1 97 ? -19.124 3.617 7.190 1.00 65.69 97 GLY A N 1
ATOM 697 C CA . GLY A 1 97 ? -17.936 3.020 6.564 1.00 65.69 97 GLY A CA 1
ATOM 698 C C . GLY A 1 97 ? -17.273 1.894 7.366 1.00 65.69 97 GLY A C 1
ATOM 699 O O . GLY A 1 97 ? -16.388 1.232 6.833 1.00 65.69 97 GLY A O 1
ATOM 700 N N . VAL A 1 98 ? -17.720 1.623 8.597 1.00 63.84 98 VAL A N 1
ATOM 701 C CA . VAL A 1 98 ? -17.281 0.458 9.383 1.00 63.84 98 VAL A CA 1
ATOM 702 C C . VAL A 1 98 ? -18.145 -0.753 9.020 1.00 63.84 98 VAL A C 1
ATOM 704 O O . VAL A 1 98 ? -19.356 -0.738 9.228 1.00 63.84 98 VAL A O 1
ATOM 707 N N . ALA A 1 99 ? -17.536 -1.797 8.449 1.00 64.00 99 ALA A N 1
ATOM 708 C CA . ALA A 1 99 ? -18.246 -3.022 8.061 1.00 64.00 99 ALA A CA 1
ATOM 709 C C . ALA A 1 99 ? -18.474 -3.974 9.249 1.00 64.00 99 ALA A C 1
ATOM 711 O O . ALA A 1 99 ? -19.526 -4.602 9.358 1.00 64.00 99 ALA A O 1
ATOM 712 N N . SER A 1 100 ? -17.495 -4.061 10.147 1.00 61.81 100 SER A N 1
ATOM 713 C CA . SER A 1 100 ? -17.530 -4.851 11.376 1.00 61.81 100 SER A CA 1
ATOM 714 C C . SER A 1 100 ? -16.578 -4.228 12.391 1.00 61.81 100 SER A C 1
ATOM 716 O O . SER A 1 100 ? -15.581 -3.636 11.995 1.00 61.81 100 SER A O 1
ATOM 718 N N . ALA A 1 101 ? -16.901 -4.353 13.675 1.00 65.94 101 ALA A N 1
ATOM 719 C CA . ALA A 1 101 ? -16.007 -4.009 14.772 1.00 65.94 101 ALA A CA 1
ATOM 720 C C . ALA A 1 101 ? -16.146 -5.085 15.855 1.00 65.94 101 ALA A C 1
ATOM 722 O O . ALA A 1 101 ? -17.243 -5.250 16.402 1.00 65.94 101 ALA A O 1
ATOM 723 N N . ARG A 1 102 ? -15.077 -5.824 16.165 1.00 71.50 102 ARG A N 1
ATOM 724 C CA . ARG A 1 102 ? -15.058 -6.803 17.265 1.00 71.50 102 ARG A CA 1
ATOM 725 C C . ARG A 1 102 ? -13.811 -6.639 18.124 1.00 71.50 102 ARG A C 1
ATOM 727 O O . ARG A 1 102 ? -12.735 -6.342 17.620 1.00 71.50 102 ARG A O 1
ATOM 734 N N . ALA A 1 103 ? -13.958 -6.879 19.423 1.00 70.88 103 ALA A N 1
ATOM 735 C CA . ALA A 1 103 ? -12.813 -7.030 20.312 1.00 70.88 103 ALA A CA 1
ATOM 736 C C . ALA A 1 103 ? -12.197 -8.426 20.125 1.00 70.88 103 ALA A C 1
ATOM 738 O O . ALA A 1 103 ? -12.938 -9.407 20.004 1.00 70.88 103 ALA A O 1
ATOM 739 N N . LEU A 1 104 ? -10.867 -8.500 20.082 1.00 69.44 104 LEU A N 1
ATOM 740 C CA . LEU A 1 104 ? -10.139 -9.768 20.036 1.00 69.44 104 LEU A CA 1
ATOM 741 C C . LEU A 1 104 ? -10.090 -10.396 21.429 1.00 69.44 104 LEU A C 1
ATOM 743 O O . LEU A 1 104 ? -9.818 -9.705 22.418 1.00 69.44 104 LEU A O 1
ATOM 747 N N . ASP A 1 105 ? -10.310 -11.707 21.475 1.00 74.19 105 ASP A N 1
ATOM 748 C CA . ASP A 1 105 ? -10.182 -12.491 22.701 1.00 74.19 105 ASP A CA 1
ATOM 749 C C . ASP A 1 105 ? -8.703 -12.685 23.079 1.00 74.19 105 ASP A C 1
ATOM 751 O O . ASP A 1 105 ? -7.797 -12.532 22.248 1.00 74.19 105 ASP A O 1
ATOM 755 N N . ASP A 1 106 ? -8.442 -13.027 24.336 1.00 69.25 106 ASP A N 1
ATOM 756 C CA . ASP A 1 106 ? -7.082 -13.131 24.877 1.00 69.25 106 ASP A CA 1
ATOM 757 C C . ASP A 1 106 ? -6.279 -14.255 24.186 1.00 69.25 106 ASP A C 1
ATOM 759 O O . ASP A 1 106 ? -5.084 -14.101 23.909 1.00 69.25 106 ASP A O 1
ATOM 763 N N . ASP A 1 107 ? -6.948 -15.347 23.799 1.00 69.25 107 ASP A N 1
ATOM 764 C CA . ASP A 1 107 ? -6.358 -16.455 23.033 1.00 69.25 107 ASP A CA 1
ATOM 765 C C . ASP A 1 107 ? -5.931 -16.032 21.617 1.00 69.25 107 ASP A C 1
ATOM 767 O O . ASP A 1 107 ? -4.888 -16.453 21.106 1.00 69.25 107 ASP A O 1
ATOM 771 N N . GLU A 1 108 ? -6.705 -15.157 20.974 1.00 71.50 108 GLU A N 1
ATOM 772 C CA . GLU A 1 108 ? -6.392 -14.642 19.639 1.00 71.50 108 GLU A CA 1
ATOM 773 C C . GLU A 1 108 ? -5.238 -13.639 19.694 1.00 71.50 108 GLU A C 1
ATOM 775 O O . GLU A 1 108 ? -4.347 -13.662 18.841 1.00 71.50 108 GLU A O 1
ATOM 780 N N . GLN A 1 109 ? -5.192 -12.805 20.738 1.00 71.06 109 GLN A N 1
ATOM 781 C CA . GLN A 1 109 ? -4.039 -11.944 21.003 1.00 71.06 109 GLN A CA 1
ATOM 782 C C . GLN A 1 109 ? -2.774 -12.775 21.249 1.00 71.06 109 GLN A C 1
ATOM 784 O O . GLN A 1 109 ? -1.720 -12.465 20.690 1.00 71.06 109 GLN A O 1
ATOM 789 N N . ARG A 1 110 ? -2.868 -13.874 22.010 1.00 70.88 110 ARG A N 1
ATOM 790 C CA . ARG A 1 110 ? -1.753 -14.811 22.215 1.00 70.88 110 ARG A CA 1
ATOM 791 C C . ARG A 1 110 ? -1.254 -15.394 20.897 1.00 70.88 110 ARG A C 1
ATOM 793 O O . ARG A 1 110 ? -0.045 -15.433 20.671 1.00 70.88 110 ARG A O 1
ATOM 800 N N . ALA A 1 111 ? -2.164 -15.792 20.010 1.00 74.19 111 ALA A N 1
ATOM 801 C CA . ALA A 1 111 ? -1.821 -16.322 18.693 1.00 74.19 111 ALA A CA 1
ATOM 802 C C . ALA A 1 111 ? -1.098 -15.289 17.806 1.00 74.19 111 ALA A C 1
ATOM 804 O O . ALA A 1 111 ? -0.159 -15.651 17.097 1.00 74.19 111 ALA A O 1
ATOM 805 N N . LEU A 1 112 ? -1.473 -14.006 17.879 1.00 72.88 112 LEU A N 1
ATOM 806 C CA . LEU A 1 112 ? -0.779 -12.919 17.171 1.00 72.88 112 LEU A CA 1
ATOM 807 C C . LEU A 1 112 ? 0.625 -12.640 17.730 1.00 72.88 112 LEU A C 1
ATOM 809 O O . LEU A 1 112 ? 1.519 -12.230 16.987 1.00 72.88 112 LEU A O 1
ATOM 813 N N . LEU A 1 113 ? 0.830 -12.860 19.029 1.00 72.25 113 LEU A N 1
ATOM 814 C CA . LEU A 1 113 ? 2.102 -12.612 19.712 1.00 72.25 113 LEU A CA 1
ATOM 815 C C . LEU A 1 113 ? 3.064 -13.811 19.656 1.00 72.25 113 LEU A C 1
ATOM 817 O O . LEU A 1 113 ? 4.281 -13.619 19.703 1.00 72.25 113 LEU A O 1
ATOM 821 N N . ALA A 1 114 ? 2.554 -15.033 19.490 1.00 75.88 114 ALA A N 1
ATOM 822 C CA . ALA A 1 114 ? 3.346 -16.264 19.465 1.00 75.88 114 ALA A CA 1
ATOM 823 C C . ALA A 1 114 ? 4.504 -16.283 18.437 1.00 75.88 114 ALA A C 1
ATOM 825 O O . ALA A 1 114 ? 5.585 -16.752 18.798 1.00 75.88 114 ALA A O 1
ATOM 826 N N . PRO A 1 115 ? 4.374 -15.750 17.200 1.00 77.94 115 PRO A N 1
ATOM 827 C CA . PRO A 1 115 ? 5.478 -15.729 16.234 1.00 77.94 115 PRO A CA 1
ATOM 828 C C . PRO A 1 115 ? 6.665 -14.861 16.667 1.00 77.94 115 PRO A C 1
ATOM 830 O O . PRO A 1 115 ? 7.787 -15.087 16.223 1.00 77.94 115 PRO A O 1
ATOM 833 N N . TRP A 1 116 ? 6.411 -13.860 17.512 1.00 72.31 116 TRP A N 1
ATOM 834 C CA . TRP A 1 116 ? 7.405 -12.871 17.927 1.00 72.31 116 TRP A CA 1
ATOM 835 C C . TRP A 1 116 ? 8.016 -13.184 19.289 1.00 72.31 116 TRP A C 1
ATOM 837 O O . TRP A 1 116 ? 9.193 -12.909 19.509 1.00 72.31 116 TRP A O 1
ATOM 847 N N . PHE A 1 117 ? 7.230 -13.765 20.194 1.00 70.56 117 PHE A N 1
ATOM 848 C CA . PHE A 1 117 ? 7.614 -13.964 21.592 1.00 70.56 117 PHE A CA 1
ATOM 849 C C . PHE A 1 117 ? 7.665 -15.435 22.029 1.00 70.56 117 PHE A C 1
ATOM 851 O O . PHE A 1 117 ? 8.152 -15.727 23.119 1.00 70.56 117 PHE A O 1
ATOM 858 N N . GLY A 1 118 ? 7.210 -16.365 21.187 1.00 69.38 118 GLY A N 1
ATOM 859 C CA . GLY A 1 118 ? 7.156 -17.790 21.500 1.00 69.38 118 GLY A CA 1
ATOM 860 C C . GLY A 1 118 ? 5.873 -18.222 22.232 1.00 69.38 118 GLY A C 1
ATOM 861 O O . GLY A 1 118 ? 5.061 -17.386 22.629 1.00 69.38 118 GLY A O 1
ATOM 862 N N . PRO A 1 119 ? 5.658 -19.543 22.383 1.00 69.56 119 PRO A N 1
ATOM 863 C CA . PRO A 1 119 ? 4.417 -20.116 22.920 1.00 69.56 119 PRO A CA 1
ATOM 864 C C . PRO A 1 119 ? 4.211 -19.889 24.430 1.00 69.56 119 PRO A C 1
ATOM 866 O O . PRO A 1 119 ? 3.071 -19.877 24.888 1.00 69.56 119 PRO A O 1
ATOM 869 N N . ASP A 1 120 ? 5.282 -19.646 25.192 1.00 65.06 120 ASP A N 1
ATOM 870 C CA . ASP A 1 120 ? 5.259 -19.530 26.660 1.00 65.06 120 ASP A CA 1
ATOM 871 C C . ASP A 1 120 ? 5.193 -18.074 27.162 1.00 65.06 120 ASP A C 1
ATOM 873 O O . ASP A 1 120 ? 5.824 -17.704 28.153 1.00 65.06 120 ASP A O 1
ATOM 877 N N . LEU A 1 121 ? 4.428 -17.214 26.485 1.00 65.19 121 LEU A N 1
ATOM 878 C CA . LEU A 1 121 ? 4.113 -15.881 27.009 1.00 65.19 121 LEU A CA 1
ATOM 879 C C . LEU A 1 121 ? 3.014 -15.965 28.082 1.00 65.19 121 LEU A C 1
ATOM 881 O O . LEU A 1 121 ? 1.925 -16.453 27.762 1.00 65.19 121 LEU A O 1
ATOM 885 N N . PRO A 1 122 ? 3.228 -15.444 29.306 1.00 65.38 122 PRO A N 1
ATOM 886 C CA . PRO A 1 122 ? 2.166 -15.251 30.291 1.00 65.38 122 PRO A CA 1
ATOM 887 C C . PRO A 1 122 ? 1.368 -13.977 29.951 1.00 65.38 122 PRO A C 1
ATOM 889 O O . PRO A 1 122 ? 1.607 -12.901 30.507 1.00 65.38 122 PRO A O 1
ATOM 892 N N . VAL A 1 123 ? 0.449 -14.099 28.989 1.00 62.00 123 VAL A N 1
ATOM 893 C CA . VAL A 1 123 ? -0.413 -13.023 28.451 1.00 62.00 123 VAL A CA 1
ATOM 894 C C . VAL A 1 123 ? -1.230 -12.347 29.557 1.00 62.00 123 VAL A C 1
ATOM 896 O O . VAL A 1 123 ? -1.415 -11.136 29.544 1.00 62.00 123 VAL A O 1
ATOM 899 N N . GLU A 1 124 ? -1.616 -13.118 30.570 1.00 63.38 124 GLU A N 1
ATOM 900 C CA . GLU A 1 124 ? -2.435 -12.726 31.718 1.00 63.38 124 GLU A CA 1
ATOM 901 C C . GLU A 1 124 ? -1.673 -11.851 32.728 1.00 63.38 124 GLU A C 1
ATOM 903 O O . GLU A 1 124 ? -2.275 -11.206 33.582 1.00 63.38 124 GLU A O 1
ATOM 908 N N . SER A 1 125 ? -0.337 -11.837 32.657 1.00 59.72 125 SER A N 1
ATOM 909 C CA . SER A 1 125 ? 0.528 -11.052 33.556 1.00 59.72 125 SER A CA 1
ATOM 910 C C . SER A 1 125 ? 0.997 -9.733 32.944 1.00 59.72 125 SER A C 1
ATOM 912 O O . SER A 1 125 ? 1.623 -8.911 33.619 1.00 59.72 125 SER A O 1
ATOM 914 N N . LEU A 1 126 ? 0.721 -9.536 31.655 1.00 58.28 126 LEU A N 1
ATOM 915 C CA . LEU A 1 126 ? 1.135 -8.363 30.912 1.00 58.28 126 LEU A CA 1
ATOM 916 C C . LEU A 1 126 ? -0.043 -7.387 30.795 1.00 58.28 126 LEU A C 1
ATOM 918 O O . LEU A 1 126 ? -1.145 -7.793 30.433 1.00 58.28 126 LEU A O 1
ATOM 922 N N . PRO A 1 127 ? 0.164 -6.079 31.026 1.00 58.84 127 PRO A N 1
ATOM 923 C CA . PRO A 1 127 ? -0.838 -5.067 30.722 1.00 58.84 127 PRO A CA 1
ATOM 924 C C . PRO A 1 127 ? -0.916 -4.871 29.198 1.00 58.84 127 PRO A C 1
ATOM 926 O O . PRO A 1 127 ? -0.428 -3.882 28.649 1.00 58.84 127 PRO A O 1
ATOM 929 N N . ILE A 1 128 ? -1.491 -5.845 28.489 1.00 62.66 128 ILE A N 1
ATOM 930 C CA . ILE A 1 128 ? -1.654 -5.803 27.032 1.00 62.66 128 ILE A CA 1
ATOM 931 C C . ILE A 1 128 ? -2.916 -4.994 26.726 1.00 62.66 128 ILE A C 1
ATOM 933 O O . ILE A 1 128 ? -3.955 -5.278 27.324 1.00 62.66 128 ILE A O 1
ATOM 937 N N . PRO A 1 129 ? -2.871 -3.963 25.862 1.00 56.62 129 PRO A N 1
ATOM 938 C CA . PRO A 1 129 ? -4.055 -3.181 25.503 1.00 56.62 129 PRO A CA 1
ATOM 939 C C . PRO A 1 129 ? -5.079 -4.045 24.756 1.00 56.62 129 PRO A C 1
ATOM 941 O O . PRO A 1 129 ? -4.695 -4.942 24.021 1.00 56.62 129 PRO A O 1
ATOM 944 N N . GLN A 1 130 ? -6.375 -3.761 24.914 1.00 62.16 130 GLN A N 1
ATOM 945 C CA . GLN A 1 130 ? -7.426 -4.463 24.163 1.00 62.16 130 GLN A CA 1
ATOM 946 C C . GLN A 1 130 ? -7.376 -4.012 22.690 1.00 62.16 130 GLN A C 1
ATOM 948 O O . GLN A 1 130 ? -7.297 -2.803 22.428 1.00 62.16 130 GLN A O 1
ATOM 953 N N . LEU A 1 131 ? -7.385 -4.970 21.755 1.00 63.12 131 LEU A N 1
ATOM 954 C CA . LEU A 1 131 ? -7.391 -4.725 20.309 1.00 63.12 131 LEU A CA 1
ATOM 955 C C . LEU A 1 131 ? -8.805 -4.903 19.745 1.00 63.12 131 LEU A C 1
ATOM 957 O O . LEU A 1 131 ? -9.499 -5.862 20.076 1.00 63.12 131 LEU A O 1
ATOM 961 N N . ILE A 1 132 ? -9.201 -3.989 18.860 1.00 60.25 132 ILE A N 1
ATOM 962 C CA . ILE A 1 132 ? -10.454 -4.050 18.100 1.00 60.25 132 ILE A CA 1
ATOM 963 C C . ILE A 1 132 ? -10.109 -4.073 16.605 1.00 60.25 132 ILE A C 1
ATOM 965 O O . ILE A 1 132 ? -9.279 -3.263 16.173 1.00 60.25 132 ILE A O 1
ATOM 969 N N . GLU A 1 133 ? -10.742 -4.974 15.846 1.00 64.69 133 GLU A N 1
ATOM 970 C CA . GLU A 1 133 ? -10.684 -5.065 14.372 1.00 64.69 133 GLU A CA 1
ATOM 971 C C . GLU A 1 133 ? -12.043 -4.822 13.713 1.00 64.69 133 GLU A C 1
ATOM 973 O O . GLU A 1 133 ? -13.071 -5.210 14.319 1.00 64.69 133 GLU A O 1
#

Foldseek 3Di:
DPDPVPVVVVVVVVVDDPVVCVVDPCDDPVVVVVVVVVVVVVVVVVVVVVVVVVVVVVVVVVCVVVVQDDKDWDDDDPVCQVVVLVVVLVVLVVDPPRPDKDWDDLVVVLVVCCVPPNNPDPSVPDSGTIIMD

pLDDT: mean 70.25, std 12.08, range [46.47, 97.19]

Radius of gyration: 31.65 Å; Cα contacts (8 Å, |Δi|>4): 62; chains: 1; bounding box: 56×38×84 Å

Sequence (133 aa):
MSRASGTARVLAFLRGDPRADRVVPPSGFTAQLTVLTAAGMAFLAVFALALSLATARLADRWGAALAQTSTIRISAPEDQRAAQTAAALRVLGTTPGVASARALDDDEQRALLAPWFGPDLPVESLPIPQLIE

Organism: NCBI:txid412755